Protein AF-A0A971PEG0-F1 (afdb_monomer_lite)

Foldseek 3Di:
DPPPVVVVVVVCVVVVVVVVVVVLVVLVVVLVVLVVVLVVVLVVLLVVLCVLLVDDDDPVSVVVNVVVVVVNLVVSLVSLVVSLVSVVVSCVVCVPPPPPDDRDDSVVVSVVSCCSSVVSVVVSVVVPD

Secondary structure (DSSP, 8-state):
--SHHHHHHHHHHHHHHHHHHHHHHHHHHHHHHHHHHHHHHHHHHHHHHHHHHHS---HHHHHHHHHHHHHHHHHHHHHHHHHHHHHHHHHHH-TT--S---PPPHHHHHHHHHHHHHHHHHHHHGGG-

Structure (mmCIF, N/CA/C/O backbone):
data_AF-A0A971PEG0-F1
#
_entry.id   AF-A0A971PEG0-F1
#
loop_
_atom_site.group_PDB
_atom_site.id
_atom_site.type_symbol
_atom_site.label_atom_id
_atom_site.label_alt_id
_atom_site.label_comp_id
_atom_site.label_asym_id
_atom_site.label_e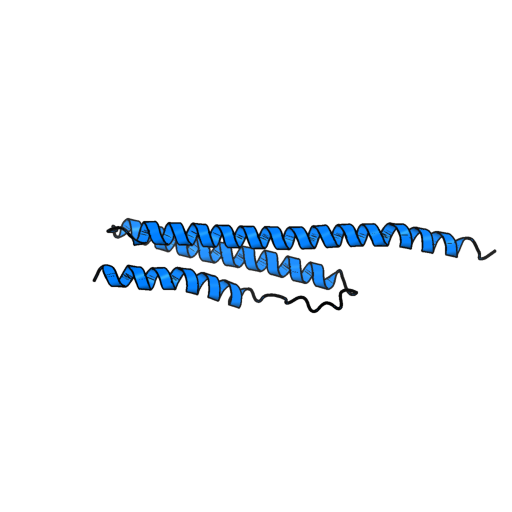ntity_id
_atom_site.label_seq_id
_atom_site.pdbx_PDB_ins_code
_atom_site.Cartn_x
_atom_site.Cartn_y
_atom_site.Cartn_z
_atom_site.occupancy
_atom_site.B_iso_or_equiv
_atom_site.auth_seq_id
_atom_site.auth_comp_id
_atom_site.auth_asym_id
_atom_site.auth_atom_id
_atom_site.pdbx_PDB_model_num
ATOM 1 N N . MET A 1 1 ? 34.966 10.798 -53.174 1.00 39.75 1 MET A N 1
ATOM 2 C CA . MET A 1 1 ? 34.902 11.571 -51.914 1.00 39.75 1 MET A CA 1
ATOM 3 C C . MET A 1 1 ? 33.688 11.100 -51.099 1.00 39.75 1 MET A C 1
ATOM 5 O O . MET A 1 1 ? 32.697 11.802 -51.025 1.00 39.75 1 MET A O 1
ATOM 9 N N . VAL A 1 2 ? 33.727 9.863 -50.573 1.00 42.78 2 VAL A N 1
ATOM 10 C CA . VAL A 1 2 ? 32.592 9.201 -49.867 1.00 42.78 2 VAL A CA 1
ATOM 11 C C . VAL A 1 2 ? 33.024 8.621 -48.500 1.00 42.78 2 VAL A C 1
ATOM 13 O O . VAL A 1 2 ? 32.222 8.068 -47.764 1.00 42.78 2 VAL A O 1
ATOM 16 N N . PHE A 1 3 ? 34.288 8.797 -48.098 1.00 41.25 3 PHE A N 1
ATOM 17 C CA . PHE A 1 3 ? 34.853 8.148 -46.903 1.00 41.25 3 PHE A CA 1
ATOM 18 C C . PHE A 1 3 ? 34.663 8.909 -45.579 1.00 41.25 3 PHE A C 1
ATOM 20 O O . PHE A 1 3 ? 34.940 8.351 -44.525 1.00 41.25 3 PHE A O 1
ATOM 27 N N . ILE A 1 4 ? 34.172 10.154 -45.599 1.00 47.47 4 ILE A N 1
ATOM 28 C CA . ILE A 1 4 ? 34.073 10.978 -44.376 1.00 47.47 4 ILE A CA 1
ATOM 29 C C . ILE A 1 4 ? 32.733 10.769 -43.642 1.00 47.47 4 ILE A C 1
ATOM 31 O O . ILE A 1 4 ? 32.678 10.877 -42.423 1.00 47.47 4 ILE A O 1
ATOM 35 N N . LEU A 1 5 ? 31.657 10.380 -44.336 1.00 46.84 5 LEU A N 1
ATOM 36 C CA . LEU A 1 5 ? 30.338 10.193 -43.706 1.00 46.84 5 LEU A CA 1
ATOM 37 C C . LEU A 1 5 ? 30.223 8.890 -42.889 1.00 46.84 5 LEU A C 1
ATOM 39 O O . LEU A 1 5 ? 29.465 8.850 -41.923 1.00 46.84 5 LEU A O 1
ATOM 43 N N . GLY A 1 6 ? 30.997 7.851 -43.227 1.00 48.09 6 GLY A N 1
ATOM 44 C CA . GLY A 1 6 ? 30.979 6.562 -42.518 1.00 48.09 6 GLY A CA 1
ATOM 45 C C . GLY A 1 6 ? 31.627 6.607 -41.129 1.00 48.09 6 GLY A C 1
ATOM 46 O O . GLY A 1 6 ? 31.066 6.075 -40.176 1.00 48.09 6 GLY A O 1
ATOM 47 N N . GLN A 1 7 ? 32.757 7.311 -40.978 1.00 51.09 7 GLN A N 1
ATOM 48 C CA . GLN A 1 7 ? 33.455 7.407 -39.686 1.00 51.09 7 GLN A CA 1
ATOM 49 C C . GLN A 1 7 ? 32.672 8.214 -38.641 1.00 51.09 7 GLN A C 1
ATOM 51 O O . GLN A 1 7 ? 32.699 7.879 -37.460 1.00 51.09 7 GLN A O 1
ATOM 56 N N . HIS A 1 8 ? 31.926 9.244 -39.052 1.00 51.09 8 HIS A N 1
ATOM 57 C CA . HIS A 1 8 ? 31.092 10.007 -38.119 1.00 51.09 8 HIS A CA 1
ATOM 58 C C . HIS A 1 8 ? 29.907 9.191 -37.577 1.00 51.09 8 HIS A C 1
ATOM 60 O O . HIS A 1 8 ? 29.561 9.339 -36.406 1.00 51.09 8 HIS A O 1
ATOM 66 N N . ALA A 1 9 ? 29.316 8.305 -38.387 1.00 54.00 9 ALA A N 1
ATOM 67 C CA . ALA A 1 9 ? 28.221 7.439 -37.949 1.00 54.00 9 ALA A CA 1
ATOM 68 C C . ALA A 1 9 ? 28.685 6.376 -36.935 1.00 54.00 9 ALA A C 1
ATOM 70 O O . ALA A 1 9 ? 28.000 6.143 -35.940 1.00 54.00 9 ALA A O 1
ATOM 71 N N . GLU A 1 10 ? 29.867 5.782 -37.134 1.00 52.09 10 GLU A N 1
ATOM 72 C CA . GLU A 1 10 ? 30.436 4.813 -36.188 1.00 52.09 10 GLU A CA 1
ATOM 73 C C . GLU A 1 10 ? 30.853 5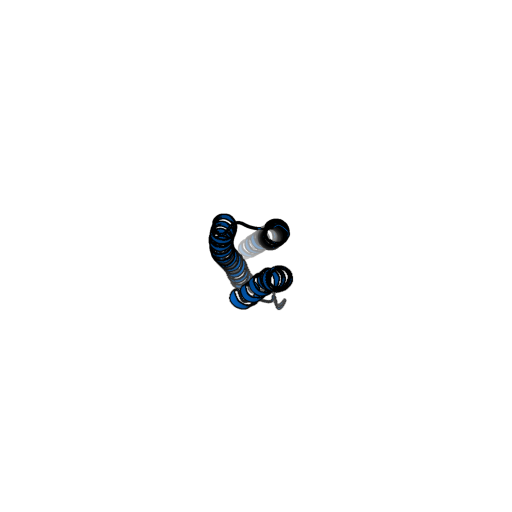.464 -34.862 1.00 52.09 10 GLU A C 1
ATOM 75 O O . GLU A 1 10 ? 30.590 4.903 -33.800 1.00 52.09 10 GLU A O 1
ATOM 80 N N . ILE A 1 11 ? 31.409 6.682 -34.889 1.00 54.25 11 ILE A N 1
ATOM 81 C CA . ILE A 1 11 ? 31.747 7.430 -33.665 1.00 54.25 11 ILE A CA 1
ATOM 82 C C . ILE A 1 11 ? 30.482 7.780 -32.863 1.00 54.25 11 ILE A C 1
ATOM 84 O O . ILE A 1 11 ? 30.480 7.639 -31.638 1.00 54.25 11 ILE A O 1
ATOM 88 N N . LEU A 1 12 ? 29.385 8.180 -33.527 1.00 53.06 12 LEU A N 1
ATOM 89 C CA . LEU A 1 12 ? 28.098 8.378 -32.848 1.00 53.06 12 LEU A CA 1
ATOM 90 C C . LEU A 1 12 ? 27.598 7.077 -32.209 1.00 53.06 12 LEU A C 1
ATOM 92 O O . LEU A 1 12 ? 27.148 7.101 -31.065 1.00 53.06 12 LEU A O 1
ATOM 96 N N . LEU A 1 13 ? 27.696 5.941 -32.906 1.00 55.78 13 LEU A N 1
ATOM 97 C CA . LEU A 1 13 ? 27.238 4.653 -32.382 1.00 55.78 13 LEU A CA 1
ATOM 98 C C . LEU A 1 13 ? 28.040 4.220 -31.141 1.00 55.78 13 LEU A C 1
ATOM 100 O O . LEU A 1 13 ? 27.449 3.756 -30.167 1.00 55.78 13 LEU A O 1
ATOM 104 N N . VAL A 1 14 ? 29.362 4.426 -31.147 1.00 58.41 14 VAL A N 1
ATOM 105 C CA . VAL A 1 14 ? 30.284 4.056 -30.053 1.00 58.41 14 VAL A CA 1
ATOM 106 C C . VAL A 1 14 ? 30.067 4.891 -28.786 1.00 58.41 14 VAL A C 1
ATOM 108 O O . VAL A 1 14 ? 30.307 4.396 -27.690 1.00 58.41 14 VAL A O 1
ATOM 111 N N . ILE A 1 15 ? 29.578 6.130 -28.901 1.00 57.34 15 ILE A N 1
ATOM 112 C CA . ILE A 1 15 ? 29.332 7.014 -27.745 1.00 57.34 15 ILE A CA 1
A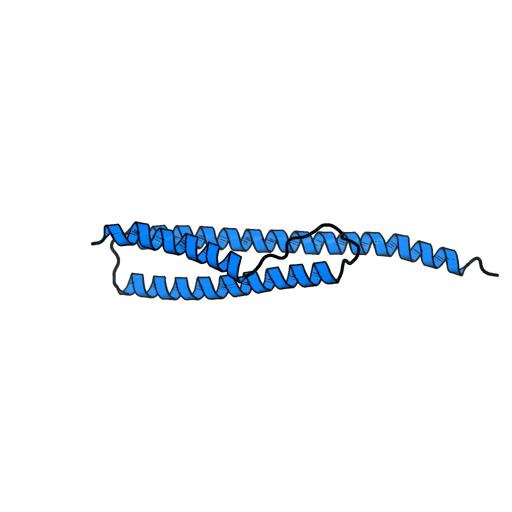TOM 113 C C . ILE A 1 15 ? 27.874 6.929 -27.264 1.00 57.34 15 ILE A C 1
ATOM 115 O O . ILE A 1 15 ? 27.608 6.945 -26.062 1.00 57.34 15 ILE A O 1
ATOM 119 N N . ILE A 1 16 ? 26.909 6.802 -28.180 1.00 58.22 16 ILE A N 1
ATOM 120 C CA . ILE A 1 16 ? 25.476 6.800 -27.842 1.00 58.22 16 ILE A CA 1
ATOM 121 C C . ILE A 1 16 ? 25.049 5.479 -27.197 1.00 58.22 16 ILE A C 1
ATOM 123 O O . ILE A 1 16 ? 24.227 5.482 -26.278 1.00 58.22 16 ILE A O 1
ATOM 127 N N . THR A 1 17 ? 25.608 4.350 -27.637 1.00 61.59 17 THR A N 1
ATOM 128 C CA . THR A 1 17 ? 25.270 3.037 -27.068 1.00 61.59 17 THR A CA 1
ATOM 129 C C . THR A 1 17 ? 25.621 2.902 -25.577 1.00 61.59 17 THR A C 1
ATOM 131 O O . THR A 1 17 ? 24.721 2.530 -24.820 1.00 61.59 17 THR A O 1
ATOM 134 N N . PRO A 1 18 ? 26.826 3.259 -25.083 1.00 66.75 18 PRO A N 1
ATOM 135 C CA . PRO A 1 18 ? 27.126 3.183 -23.653 1.00 66.75 18 PRO A CA 1
ATOM 136 C C . PRO A 1 18 ? 26.309 4.176 -22.819 1.00 66.75 18 PRO A C 1
ATOM 138 O O . PRO A 1 18 ? 25.865 3.820 -21.730 1.00 66.75 18 PRO A O 1
ATOM 141 N N . LEU A 1 19 ? 26.031 5.384 -23.326 1.00 66.25 19 LEU A N 1
ATOM 142 C CA . LEU A 1 19 ? 25.164 6.351 -22.635 1.00 66.25 19 LEU A CA 1
ATOM 143 C C . LEU A 1 19 ? 23.738 5.813 -22.443 1.00 66.25 19 LEU A C 1
ATOM 145 O O . LEU A 1 19 ? 23.170 5.948 -21.358 1.00 66.25 19 LEU A O 1
ATOM 149 N N . LYS A 1 20 ? 23.178 5.151 -23.463 1.00 66.56 20 LYS A N 1
ATOM 150 C CA . LYS A 1 20 ? 21.856 4.520 -23.368 1.00 66.56 20 LYS A CA 1
ATOM 151 C C . LYS A 1 20 ? 21.842 3.366 -22.358 1.00 66.56 20 LYS A C 1
ATOM 153 O O . LYS A 1 20 ? 20.933 3.295 -21.539 1.00 66.56 20 LYS A O 1
ATOM 158 N N . ILE A 1 21 ? 22.879 2.526 -22.348 1.00 69.88 21 ILE A N 1
ATOM 159 C CA . ILE A 1 21 ? 23.026 1.423 -21.379 1.00 69.88 21 ILE A CA 1
ATOM 160 C C . ILE A 1 21 ? 23.098 1.950 -19.936 1.00 69.88 21 ILE A C 1
ATOM 162 O O . ILE A 1 21 ? 22.475 1.384 -19.033 1.00 69.88 21 ILE A O 1
ATOM 166 N N . ILE A 1 22 ? 23.826 3.046 -19.707 1.00 73.00 22 ILE A N 1
ATOM 167 C CA . ILE A 1 22 ? 23.926 3.681 -18.385 1.00 73.00 22 ILE A CA 1
ATOM 168 C C . ILE A 1 22 ? 22.555 4.199 -17.938 1.00 73.00 22 ILE A C 1
ATOM 170 O O . ILE A 1 22 ? 22.127 3.896 -16.824 1.00 73.00 22 ILE A O 1
ATOM 174 N N . GLN A 1 23 ? 21.841 4.922 -18.806 1.00 71.00 23 GLN A N 1
ATOM 175 C CA . GLN A 1 23 ? 20.505 5.433 -18.488 1.00 71.00 23 GLN A CA 1
ATOM 176 C C . GLN A 1 23 ? 19.523 4.297 -18.176 1.00 71.00 23 GLN A C 1
ATOM 178 O O . GLN A 1 23 ? 18.755 4.384 -17.215 1.00 71.00 23 GLN A O 1
ATOM 183 N N . ASP A 1 24 ? 19.585 3.207 -18.940 1.00 69.62 24 ASP A N 1
ATOM 184 C CA . ASP A 1 24 ? 18.721 2.052 -18.734 1.00 69.62 24 ASP A CA 1
ATOM 185 C C . ASP A 1 24 ? 18.999 1.362 -17.389 1.00 69.62 24 ASP A C 1
ATOM 187 O O . ASP A 1 24 ? 18.070 0.957 -16.684 1.00 69.62 24 ASP A O 1
ATOM 191 N N . THR A 1 25 ? 20.272 1.282 -16.999 1.00 73.56 25 THR A N 1
ATOM 192 C CA . THR A 1 25 ? 20.703 0.718 -15.711 1.00 73.56 25 THR A CA 1
ATOM 193 C C . THR A 1 25 ? 20.234 1.580 -14.539 1.00 73.56 25 THR A C 1
ATOM 195 O O . THR A 1 25 ? 19.751 1.054 -13.532 1.00 73.56 25 THR A O 1
ATOM 198 N N . ILE A 1 26 ? 20.316 2.907 -14.672 1.00 77.31 26 ILE A N 1
ATOM 199 C CA . ILE A 1 26 ? 19.821 3.852 -13.663 1.00 77.31 26 ILE A CA 1
ATOM 200 C C . ILE A 1 26 ? 18.309 3.691 -13.489 1.00 77.31 26 ILE A C 1
ATOM 202 O O . ILE A 1 26 ? 17.841 3.515 -12.364 1.00 77.31 26 ILE A O 1
ATOM 206 N N . ASN A 1 27 ? 17.551 3.680 -14.588 1.00 73.25 27 ASN A N 1
ATOM 207 C CA . ASN A 1 27 ? 16.095 3.536 -14.551 1.00 73.25 27 ASN A CA 1
ATOM 208 C C . ASN A 1 27 ? 15.675 2.219 -13.881 1.00 73.25 27 ASN A C 1
ATOM 210 O O . ASN A 1 27 ? 14.802 2.215 -13.013 1.00 73.25 27 ASN A O 1
ATOM 214 N N . PHE A 1 28 ? 16.340 1.111 -14.219 1.00 75.19 28 PHE A N 1
ATOM 215 C CA . PHE A 1 28 ? 16.087 -0.186 -13.593 1.00 75.19 28 PHE A CA 1
ATOM 216 C C . PHE A 1 28 ? 16.405 -0.190 -12.089 1.00 75.19 28 PHE A C 1
ATOM 218 O O . PHE A 1 28 ? 15.627 -0.701 -11.285 1.00 75.19 28 PHE A O 1
ATOM 225 N N . THR A 1 29 ? 17.507 0.443 -11.687 1.00 78.44 29 THR A N 1
ATOM 226 C CA . THR A 1 29 ? 17.885 0.557 -10.271 1.00 78.44 29 THR A CA 1
ATOM 227 C C . THR A 1 29 ? 16.860 1.377 -9.482 1.00 78.44 29 THR A C 1
ATOM 229 O O . THR A 1 29 ? 16.466 0.989 -8.383 1.00 78.44 29 THR A O 1
ATOM 232 N N . VAL A 1 30 ? 16.368 2.483 -10.051 1.00 80.69 30 VAL A N 1
ATOM 233 C CA . VAL A 1 30 ? 15.318 3.315 -9.439 1.00 80.69 30 VAL A CA 1
ATOM 234 C C . VAL A 1 30 ? 14.028 2.519 -9.229 1.00 80.69 30 VAL A C 1
ATOM 236 O O . VAL A 1 30 ? 13.388 2.664 -8.188 1.00 80.69 30 VAL A O 1
ATOM 239 N N . LEU A 1 31 ? 13.657 1.660 -10.182 1.00 79.81 31 LEU A N 1
ATOM 240 C CA . LEU A 1 31 ? 12.488 0.786 -10.058 1.00 79.81 31 LEU A CA 1
ATOM 241 C C . LEU A 1 31 ? 12.620 -0.182 -8.875 1.00 79.81 31 LEU A C 1
ATOM 243 O O . LEU A 1 31 ? 11.714 -0.241 -8.044 1.00 79.81 31 LEU A O 1
ATOM 247 N N . ILE A 1 32 ? 13.762 -0.869 -8.756 1.00 82.44 32 ILE A N 1
ATOM 248 C CA . ILE A 1 32 ? 14.037 -1.789 -7.639 1.00 82.44 32 ILE A CA 1
ATOM 249 C C . ILE A 1 32 ? 13.966 -1.054 -6.298 1.00 82.44 32 ILE A C 1
ATOM 251 O O . ILE A 1 32 ? 13.334 -1.532 -5.359 1.00 82.44 32 ILE A O 1
ATOM 255 N N . ILE A 1 33 ? 14.579 0.129 -6.211 1.00 86.25 33 ILE A N 1
ATOM 256 C CA . ILE A 1 33 ? 14.596 0.921 -4.977 1.00 86.25 33 ILE A CA 1
ATOM 257 C C . ILE A 1 33 ? 13.182 1.349 -4.574 1.00 86.25 33 ILE A C 1
ATOM 259 O O . ILE A 1 33 ? 12.839 1.272 -3.396 1.00 86.25 33 ILE A O 1
ATOM 263 N N . ASN A 1 34 ? 12.355 1.802 -5.520 1.00 85.06 34 ASN A N 1
ATOM 264 C CA . ASN A 1 34 ? 10.991 2.237 -5.209 1.00 85.06 34 ASN A CA 1
ATOM 265 C C . ASN A 1 34 ? 10.118 1.076 -4.732 1.00 85.06 34 ASN A C 1
ATOM 267 O O . ASN A 1 34 ? 9.343 1.255 -3.796 1.00 85.06 34 ASN A O 1
ATOM 271 N N . ARG A 1 35 ? 10.286 -0.114 -5.321 1.00 86.56 35 ARG A N 1
ATOM 272 C CA . ARG A 1 35 ? 9.586 -1.314 -4.862 1.00 86.56 35 ARG A CA 1
ATOM 273 C C . ARG A 1 35 ? 10.009 -1.702 -3.446 1.00 86.56 35 ARG A C 1
ATOM 275 O O . ARG A 1 35 ? 9.156 -1.811 -2.577 1.00 86.56 35 ARG A O 1
ATOM 282 N N . ALA A 1 36 ? 11.313 -1.782 -3.191 1.00 89.88 36 ALA A N 1
ATOM 283 C CA . ALA A 1 36 ? 11.832 -2.120 -1.866 1.00 89.88 36 ALA A CA 1
ATOM 284 C C . ALA A 1 36 ? 11.381 -1.129 -0.776 1.00 89.88 36 ALA A C 1
ATOM 286 O O . ALA A 1 36 ? 11.144 -1.525 0.362 1.00 89.88 36 ALA A O 1
ATOM 287 N N . LYS A 1 37 ? 11.245 0.162 -1.112 1.00 91.56 37 LYS A N 1
ATOM 288 C CA . LYS A 1 37 ? 10.690 1.169 -0.196 1.00 91.56 37 LYS A CA 1
ATOM 289 C C . LYS A 1 37 ? 9.226 0.900 0.137 1.00 91.56 37 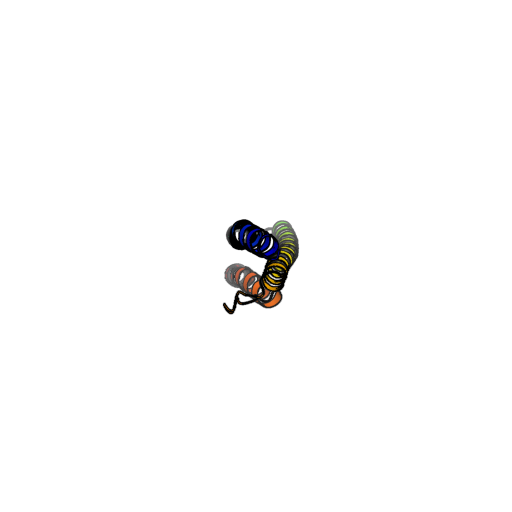LYS A C 1
ATOM 291 O O . LYS A 1 37 ? 8.863 0.984 1.303 1.00 91.56 37 LYS A O 1
ATOM 296 N N . LEU A 1 38 ? 8.406 0.576 -0.863 1.00 91.38 38 LEU A N 1
ATOM 297 C CA . LEU A 1 38 ? 7.005 0.232 -0.632 1.00 91.38 38 LEU A CA 1
ATOM 298 C C . LEU A 1 38 ? 6.888 -1.016 0.254 1.00 91.38 38 LEU A C 1
ATOM 300 O O . LEU A 1 38 ? 6.146 -0.996 1.229 1.00 91.38 38 LEU A O 1
ATOM 304 N N . ASP A 1 39 ? 7.680 -2.054 -0.020 1.00 92.00 39 ASP A N 1
ATOM 305 C CA . ASP A 1 39 ? 7.676 -3.283 0.782 1.00 92.00 39 ASP A CA 1
ATOM 306 C C . ASP A 1 39 ? 8.048 -2.995 2.256 1.00 92.00 39 ASP A C 1
ATOM 308 O O . ASP A 1 39 ? 7.436 -3.526 3.184 1.00 92.00 39 ASP A O 1
ATOM 312 N N . GLN A 1 40 ? 9.008 -2.092 2.501 1.00 94.88 40 GLN A N 1
ATOM 313 C CA . GLN A 1 40 ? 9.359 -1.648 3.858 1.00 94.88 40 GLN A CA 1
ATOM 314 C C . GLN A 1 40 ? 8.219 -0.902 4.562 1.00 94.88 40 GLN A C 1
ATOM 316 O O . GLN A 1 40 ? 8.055 -1.032 5.777 1.00 94.88 40 GLN A O 1
ATOM 321 N N . GLU A 1 41 ? 7.445 -0.107 3.830 1.00 94.06 41 GLU A N 1
ATOM 322 C CA . GLU A 1 41 ? 6.302 0.614 4.387 1.00 94.06 41 GLU A CA 1
ATOM 323 C C . GLU A 1 41 ? 5.135 -0.313 4.712 1.00 94.06 41 GLU A C 1
ATOM 325 O O . GLU A 1 41 ? 4.528 -0.154 5.772 1.00 94.06 41 GLU A O 1
ATOM 330 N N . VAL A 1 42 ? 4.867 -1.307 3.859 1.00 94.44 42 VAL A N 1
ATOM 331 C CA . VAL A 1 42 ? 3.901 -2.380 4.138 1.00 94.44 42 VAL A CA 1
ATOM 332 C C . VAL A 1 42 ? 4.301 -3.118 5.411 1.00 94.44 42 VAL A C 1
ATOM 334 O O . VAL A 1 42 ? 3.501 -3.213 6.340 1.00 94.44 42 VAL A O 1
ATOM 337 N N . GLU A 1 43 ? 5.567 -3.524 5.532 1.00 95.69 43 GLU A N 1
ATOM 338 C CA . GLU A 1 43 ? 6.086 -4.183 6.735 1.00 95.69 43 GLU A CA 1
ATOM 339 C C . GLU A 1 43 ? 5.949 -3.306 7.991 1.00 95.69 43 GLU A C 1
ATOM 341 O O . GLU A 1 43 ? 5.604 -3.778 9.080 1.00 95.69 43 GLU A O 1
ATOM 346 N N . TYR A 1 44 ? 6.217 -2.006 7.863 1.00 95.38 44 TYR A N 1
ATOM 347 C CA . TYR A 1 44 ? 6.050 -1.063 8.963 1.00 95.38 44 TYR A CA 1
ATOM 348 C C . TYR A 1 44 ? 4.579 -0.937 9.377 1.00 95.38 44 TYR A C 1
ATOM 350 O O . TYR A 1 44 ? 4.262 -0.985 10.570 1.00 95.38 44 TYR A O 1
ATOM 358 N N . PHE A 1 45 ? 3.674 -0.812 8.405 1.00 96.00 45 PHE A N 1
ATOM 359 C CA . PHE A 1 45 ? 2.242 -0.721 8.659 1.00 96.00 45 PHE A CA 1
ATOM 360 C C . PHE A 1 45 ? 1.687 -2.012 9.268 1.00 96.00 45 PHE A C 1
ATOM 362 O O . PHE A 1 45 ? 0.840 -1.966 10.164 1.00 96.00 45 PHE A O 1
ATOM 369 N N . ARG A 1 46 ? 2.232 -3.162 8.868 1.00 94.38 46 ARG A N 1
ATOM 370 C CA . ARG A 1 46 ? 1.941 -4.470 9.451 1.00 94.38 46 ARG A CA 1
ATOM 371 C C . ARG A 1 46 ? 2.284 -4.519 10.936 1.00 94.38 46 ARG A C 1
ATOM 373 O O . ARG A 1 46 ? 1.436 -4.839 11.765 1.00 94.38 46 ARG A O 1
ATOM 380 N N . LYS A 1 47 ? 3.506 -4.121 11.303 1.00 93.81 47 LYS A N 1
ATOM 381 C CA . LYS A 1 47 ? 3.933 -4.039 12.713 1.00 93.81 47 LYS A CA 1
ATOM 382 C C . LYS A 1 47 ? 3.073 -3.067 13.511 1.00 93.81 47 LYS A C 1
ATOM 384 O O . LYS A 1 47 ? 2.693 -3.367 14.638 1.00 93.81 47 LYS A O 1
ATOM 389 N N . TYR A 1 48 ? 2.753 -1.916 12.925 1.00 93.06 48 TYR A N 1
ATOM 390 C CA . TYR A 1 48 ? 1.848 -0.949 13.537 1.00 93.06 48 TYR A CA 1
ATOM 391 C C . TYR A 1 48 ? 0.460 -1.555 13.792 1.00 93.06 48 TYR A C 1
ATOM 393 O O . TYR A 1 48 ? -0.069 -1.403 14.891 1.00 93.06 48 TYR A O 1
ATOM 401 N N . THR A 1 49 ? -0.087 -2.284 12.816 1.00 92.50 49 THR A N 1
ATOM 402 C CA . THR A 1 49 ? -1.355 -3.015 12.938 1.00 92.50 49 THR A CA 1
ATOM 403 C C . THR A 1 49 ? -1.291 -4.014 14.086 1.00 92.50 49 THR A C 1
ATOM 405 O O . THR A 1 49 ? -2.123 -3.943 14.981 1.00 92.50 49 THR A O 1
ATOM 408 N N . LEU A 1 50 ? -0.259 -4.858 14.151 1.00 91.50 50 LEU A N 1
ATOM 409 C CA . LEU A 1 50 ? -0.078 -5.809 15.253 1.00 91.50 50 LEU A CA 1
ATOM 410 C C . LEU A 1 50 ? -0.054 -5.124 16.626 1.00 91.50 50 LEU A C 1
ATOM 412 O O . LEU A 1 50 ? -0.725 -5.580 17.544 1.00 91.50 50 LEU A O 1
ATOM 416 N N . ILE A 1 51 ? 0.676 -4.015 16.773 1.00 89.75 51 ILE A N 1
ATOM 417 C CA . ILE A 1 51 ? 0.764 -3.282 18.046 1.00 89.75 51 ILE A CA 1
ATOM 418 C C . ILE A 1 51 ? -0.607 -2.740 18.440 1.00 89.75 51 ILE A C 1
ATOM 420 O O . ILE A 1 51 ? -1.094 -3.035 19.530 1.00 89.75 51 ILE A O 1
ATOM 424 N N . VAL A 1 52 ? -1.245 -1.986 17.539 1.00 88.69 52 VAL A N 1
ATOM 425 C CA . VAL A 1 52 ? -2.561 -1.393 17.797 1.00 88.69 52 VAL A CA 1
ATOM 426 C C . VAL A 1 52 ? -3.563 -2.487 18.126 1.00 88.69 52 VAL A C 1
ATOM 428 O O . VAL A 1 52 ? -4.335 -2.336 19.070 1.00 88.69 52 VAL A O 1
ATOM 431 N N . LEU A 1 53 ? -3.525 -3.595 17.382 1.00 87.50 53 LEU A N 1
ATOM 432 C CA . LEU A 1 53 ? -4.468 -4.684 17.532 1.00 87.50 53 LEU A CA 1
ATOM 433 C C . LEU A 1 53 ? -4.138 -5.662 18.685 1.00 87.50 53 LEU A C 1
ATOM 435 O O . LEU A 1 53 ? -4.995 -6.429 19.111 1.00 87.50 53 LEU A O 1
ATOM 439 N N . SER A 1 54 ? -2.950 -5.623 19.276 1.00 85.31 54 SER A N 1
ATOM 440 C CA . SER A 1 54 ? -2.609 -6.522 20.391 1.00 85.31 54 SER A CA 1
ATOM 441 C C . SER A 1 54 ? -3.212 -6.108 21.741 1.00 85.31 54 SER A C 1
ATOM 443 O O . SER A 1 54 ? -3.399 -6.945 22.623 1.00 85.31 54 SER A O 1
ATOM 445 N N . GLU A 1 55 ? -3.554 -4.829 21.915 1.00 79.25 55 GLU A N 1
ATOM 446 C CA . GLU A 1 55 ? -4.014 -4.281 23.195 1.00 79.25 55 GLU A CA 1
ATOM 447 C C . GLU A 1 55 ? -5.542 -4.091 23.258 1.00 79.25 55 GLU A C 1
ATOM 449 O O . GLU A 1 55 ? -6.259 -4.105 22.249 1.00 79.25 55 GLU A O 1
ATOM 454 N N . LYS A 1 56 ? -6.072 -3.890 24.473 1.00 77.06 56 LYS A N 1
ATOM 455 C CA . LYS A 1 56 ? -7.480 -3.524 24.690 1.00 77.06 56 LYS A CA 1
ATOM 456 C C . LYS A 1 56 ? -7.696 -2.077 24.241 1.00 77.06 56 LYS A C 1
ATOM 458 O O . LYS A 1 56 ? -7.123 -1.150 24.811 1.00 77.06 56 LYS A O 1
ATOM 463 N N . ARG A 1 57 ? -8.522 -1.880 23.214 1.00 80.06 57 ARG A N 1
ATOM 464 C CA . ARG A 1 57 ? -8.632 -0.601 22.498 1.00 80.06 57 ARG A CA 1
ATOM 465 C C . ARG A 1 57 ? -9.887 0.179 22.866 1.00 80.06 57 ARG A C 1
ATOM 467 O O . ARG A 1 57 ? -10.957 -0.385 23.071 1.00 80.06 57 ARG A O 1
ATOM 474 N N . SER A 1 58 ? -9.765 1.504 22.881 1.00 85.69 58 SER A N 1
ATOM 475 C CA . SER A 1 58 ? -10.928 2.393 22.885 1.00 85.69 58 SER A CA 1
ATOM 476 C C . SER A 1 58 ? -11.512 2.515 21.475 1.00 85.69 58 SER A C 1
ATOM 478 O O . SER A 1 58 ? -10.787 2.412 20.482 1.00 85.69 58 SER A O 1
ATOM 480 N N . ALA A 1 59 ? -12.809 2.813 21.374 1.00 86.12 59 ALA A N 1
ATOM 481 C CA . ALA A 1 59 ? -13.466 3.058 20.086 1.00 86.12 59 ALA A CA 1
ATOM 482 C C . ALA A 1 59 ? -12.767 4.167 19.270 1.00 86.12 59 ALA A C 1
ATOM 484 O O . ALA A 1 59 ? -12.660 4.077 18.050 1.00 86.12 59 ALA A O 1
ATOM 485 N N . LEU A 1 60 ? -12.213 5.180 19.948 1.00 89.00 60 LEU A N 1
ATOM 486 C CA . LEU A 1 60 ? -11.450 6.252 19.308 1.00 89.00 60 LEU A CA 1
ATOM 487 C C . LEU A 1 60 ? -10.123 5.757 18.709 1.00 89.00 60 LEU A C 1
ATOM 489 O O . LEU A 1 60 ? -9.737 6.207 17.632 1.00 89.00 60 LEU A O 1
ATOM 493 N N . ALA A 1 61 ? -9.422 4.844 19.388 1.00 87.69 61 ALA A N 1
ATOM 494 C CA . ALA A 1 61 ? -8.180 4.266 18.876 1.00 87.69 61 ALA A CA 1
ATOM 495 C C . ALA A 1 61 ? -8.433 3.424 17.618 1.00 87.69 61 ALA A C 1
ATOM 497 O O . ALA A 1 61 ? -7.693 3.553 16.646 1.00 87.69 61 ALA A O 1
ATOM 498 N N . ILE A 1 62 ? -9.518 2.640 17.611 1.00 90.25 62 ILE A N 1
ATOM 499 C CA . ILE A 1 62 ? -9.950 1.867 16.437 1.00 90.25 62 ILE A CA 1
ATOM 500 C C . ILE A 1 62 ? -10.317 2.809 15.288 1.00 90.25 62 ILE A C 1
ATOM 502 O O . ILE A 1 62 ? -9.817 2.646 14.185 1.00 90.25 62 ILE A O 1
ATOM 506 N N . SER A 1 63 ? -11.106 3.856 15.546 1.00 91.62 63 SER A N 1
ATOM 507 C CA . SER A 1 63 ? -11.486 4.818 14.503 1.00 91.62 63 SER A CA 1
ATOM 508 C C . SER A 1 63 ? -10.277 5.494 13.845 1.00 91.62 63 SER A C 1
ATOM 510 O O . SER A 1 63 ? -10.264 5.662 12.629 1.00 91.62 63 SER A O 1
ATOM 512 N N . ARG A 1 64 ? -9.258 5.876 14.627 1.00 92.88 64 ARG A N 1
ATOM 513 C CA . ARG A 1 64 ? -8.016 6.466 14.095 1.00 92.88 64 ARG A CA 1
ATOM 514 C C . ARG A 1 64 ? -7.197 5.462 13.293 1.00 92.88 64 ARG A C 1
ATOM 516 O O . ARG A 1 64 ? -6.573 5.833 12.303 1.00 92.88 64 ARG A O 1
ATOM 523 N N . TYR A 1 65 ? -7.177 4.209 13.740 1.00 93.31 65 TYR A N 1
ATOM 524 C CA . TYR A 1 65 ? -6.531 3.127 13.013 1.00 93.31 65 TYR A CA 1
ATOM 525 C C . TYR A 1 65 ? -7.192 2.907 11.649 1.00 93.31 65 TYR A C 1
ATOM 527 O O . TYR A 1 65 ? -6.489 2.921 10.645 1.00 93.31 65 TYR A O 1
ATOM 535 N N . GLU A 1 66 ? -8.522 2.806 11.598 1.00 93.12 66 GLU A N 1
ATOM 536 C CA . GLU A 1 66 ? -9.277 2.624 10.350 1.00 93.12 66 GLU A CA 1
ATOM 537 C C . GLU A 1 66 ? -9.065 3.781 9.364 1.00 93.12 66 GLU A C 1
ATOM 539 O O . GLU A 1 66 ? -8.838 3.563 8.174 1.00 93.12 66 GLU A O 1
ATOM 544 N N . GLU A 1 67 ? -9.058 5.025 9.854 1.00 95.75 67 GLU A N 1
ATOM 545 C CA . GLU A 1 67 ? -8.741 6.192 9.026 1.00 95.75 67 GLU A CA 1
ATOM 546 C C . GLU A 1 67 ? -7.320 6.103 8.451 1.00 95.75 67 GLU A C 1
ATOM 548 O O . GLU A 1 67 ? -7.105 6.301 7.253 1.00 95.75 67 GLU A O 1
ATOM 553 N N . LYS A 1 68 ? -6.342 5.738 9.287 1.00 95.38 68 LYS A N 1
ATOM 554 C CA . LYS A 1 68 ? -4.953 5.579 8.855 1.00 95.38 68 LYS A CA 1
ATOM 555 C C . LYS A 1 68 ? -4.784 4.416 7.873 1.00 95.38 68 LYS A C 1
ATOM 557 O O . LYS A 1 68 ? -4.026 4.561 6.919 1.00 95.38 68 LYS A O 1
ATOM 562 N N . LYS A 1 69 ? -5.498 3.304 8.070 1.00 95.31 69 LYS A N 1
ATOM 563 C CA . LYS A 1 69 ? -5.531 2.145 7.163 1.00 95.31 69 LYS A CA 1
ATOM 564 C C . LYS A 1 69 ? -6.060 2.544 5.790 1.00 95.31 69 LYS A C 1
ATOM 566 O O . LYS A 1 69 ? -5.411 2.281 4.782 1.00 95.31 69 LYS A O 1
ATOM 571 N N . LYS A 1 70 ? -7.171 3.283 5.747 1.00 95.81 70 LYS A N 1
ATOM 572 C CA . LYS A 1 70 ? -7.729 3.813 4.497 1.00 95.81 70 LYS A CA 1
ATOM 573 C C . LYS A 1 70 ? -6.734 4.707 3.751 1.00 95.81 70 LYS A C 1
ATOM 575 O O . LYS A 1 70 ? -6.570 4.551 2.542 1.00 95.81 70 LYS A O 1
ATOM 580 N N . ASN A 1 71 ? -6.069 5.620 4.459 1.00 96.69 71 ASN A N 1
ATOM 581 C CA . ASN A 1 71 ? -5.068 6.502 3.854 1.00 96.69 71 ASN A CA 1
ATOM 582 C C . ASN A 1 71 ? -3.865 5.705 3.336 1.00 96.69 71 ASN A C 1
ATOM 584 O O . ASN A 1 71 ? -3.436 5.910 2.205 1.00 96.69 71 ASN A O 1
ATOM 588 N N . PHE A 1 72 ? -3.384 4.735 4.117 1.00 96.38 72 PHE A N 1
ATOM 589 C CA . PHE A 1 72 ? -2.294 3.852 3.717 1.00 96.38 72 PHE A CA 1
ATOM 590 C C . PHE A 1 72 ? -2.614 3.075 2.429 1.00 96.38 72 PHE A C 1
ATOM 592 O O . PHE A 1 72 ? -1.774 3.002 1.532 1.00 96.38 72 PHE A O 1
ATOM 599 N N . TYR A 1 73 ? -3.832 2.544 2.287 1.00 95.75 73 TYR A N 1
ATOM 600 C CA . TYR A 1 73 ? -4.251 1.853 1.063 1.00 95.75 73 TYR A CA 1
ATOM 601 C C . TYR A 1 73 ? -4.331 2.772 -0.154 1.00 95.75 73 TYR A C 1
ATOM 603 O O . TYR A 1 73 ? -3.951 2.360 -1.252 1.00 95.75 73 TYR A O 1
ATOM 611 N N . ALA A 1 74 ? -4.806 4.006 0.022 1.00 95.19 74 ALA A N 1
ATOM 612 C CA . ALA A 1 74 ? -4.827 4.988 -1.058 1.00 95.19 74 ALA A CA 1
ATOM 613 C C . ALA A 1 74 ? -3.399 5.330 -1.518 1.00 95.19 74 ALA A C 1
ATOM 615 O O . ALA A 1 74 ? -3.085 5.192 -2.698 1.00 95.19 74 ALA A O 1
ATOM 616 N N . GLU A 1 75 ? -2.512 5.663 -0.577 1.00 95.00 75 GLU A N 1
ATOM 617 C CA . GLU A 1 75 ? -1.113 5.988 -0.873 1.00 95.00 75 GLU A CA 1
ATOM 618 C C . GLU A 1 75 ? -0.357 4.813 -1.512 1.00 95.00 75 GLU A C 1
ATOM 620 O O . GLU A 1 75 ? 0.432 5.010 -2.436 1.00 95.00 75 GLU A O 1
ATOM 625 N N . SER A 1 76 ? -0.600 3.585 -1.047 1.00 94.56 76 SER A N 1
ATOM 626 C CA . SER A 1 76 ? 0.030 2.379 -1.600 1.00 94.56 76 SER A CA 1
ATOM 627 C C . SER A 1 76 ? -0.380 2.148 -3.054 1.00 94.56 76 SER A C 1
ATOM 629 O O . SER A 1 76 ? 0.478 1.863 -3.894 1.00 94.56 76 SER A O 1
ATOM 631 N N . ARG A 1 77 ? -1.666 2.346 -3.379 1.00 94.88 77 ARG A N 1
ATOM 632 C CA . ARG A 1 77 ? -2.167 2.238 -4.756 1.00 94.88 77 ARG A CA 1
ATOM 633 C C . ARG A 1 77 ? -1.509 3.275 -5.663 1.00 94.88 77 ARG A C 1
ATOM 635 O O . ARG A 1 77 ? -1.044 2.917 -6.744 1.00 94.88 77 ARG A O 1
ATOM 642 N N . ASP A 1 78 ? -1.416 4.526 -5.216 1.00 94.06 78 ASP A N 1
ATOM 643 C CA . ASP A 1 78 ? -0.787 5.601 -5.993 1.00 94.06 78 ASP A CA 1
ATOM 644 C C . ASP A 1 78 ? 0.696 5.309 -6.272 1.00 94.06 78 ASP A C 1
ATOM 646 O O . ASP A 1 78 ? 1.172 5.471 -7.399 1.00 94.06 78 ASP A O 1
ATOM 650 N N . ARG A 1 79 ? 1.425 4.796 -5.274 1.00 91.94 79 ARG A N 1
ATOM 651 C CA . ARG A 1 79 ? 2.835 4.396 -5.424 1.00 91.94 79 ARG A CA 1
ATOM 652 C C . ARG A 1 79 ? 2.997 3.231 -6.394 1.00 91.94 79 ARG A C 1
ATOM 654 O O . ARG A 1 79 ? 3.883 3.271 -7.247 1.00 91.94 79 ARG A O 1
ATOM 661 N N . LEU A 1 80 ? 2.149 2.205 -6.306 1.00 91.62 80 LEU A N 1
ATOM 662 C CA . LEU A 1 80 ? 2.163 1.090 -7.256 1.00 91.62 80 LEU A CA 1
ATOM 663 C C . LEU A 1 80 ? 1.855 1.564 -8.679 1.00 91.62 80 LEU A C 1
ATOM 665 O O . LEU A 1 80 ? 2.543 1.152 -9.613 1.00 91.62 80 LEU A O 1
ATOM 669 N N . ALA A 1 81 ? 0.895 2.475 -8.854 1.00 90.75 81 ALA A N 1
ATOM 670 C CA . ALA A 1 81 ? 0.603 3.080 -10.150 1.00 90.75 81 ALA A CA 1
ATOM 671 C C . ALA A 1 81 ? 1.806 3.862 -10.704 1.00 90.75 81 ALA A C 1
ATOM 673 O O . ALA A 1 81 ? 2.130 3.744 -11.888 1.00 90.75 81 ALA A O 1
ATOM 674 N N . GLU A 1 82 ? 2.523 4.603 -9.856 1.00 90.38 82 GLU A N 1
ATOM 675 C CA . GLU A 1 82 ? 3.744 5.308 -10.249 1.00 90.38 82 GLU A CA 1
ATOM 676 C C . GLU A 1 82 ? 4.854 4.337 -10.687 1.00 90.38 82 GLU A C 1
ATOM 678 O O . GLU A 1 82 ? 5.495 4.550 -11.721 1.00 90.38 82 GLU A O 1
ATOM 683 N N . ILE A 1 83 ? 5.078 3.255 -9.933 1.00 87.12 83 ILE A N 1
ATOM 684 C CA . ILE A 1 83 ? 6.075 2.232 -10.280 1.00 87.12 83 ILE A CA 1
ATOM 685 C C . ILE A 1 83 ? 5.678 1.537 -11.589 1.00 87.12 83 ILE A C 1
ATOM 687 O O . ILE A 1 83 ? 6.515 1.412 -12.482 1.00 87.12 83 ILE A O 1
ATOM 691 N N . SER A 1 84 ? 4.411 1.138 -11.736 1.00 87.12 84 SER A N 1
ATOM 692 C CA . SER A 1 84 ? 3.891 0.489 -12.945 1.00 87.12 84 SER A CA 1
ATOM 693 C C . SER A 1 84 ? 4.067 1.379 -14.178 1.00 87.12 84 SER A C 1
ATOM 695 O O . SER A 1 84 ? 4.602 0.938 -15.197 1.00 87.12 84 SER A O 1
ATOM 697 N N . LYS A 1 85 ? 3.754 2.676 -14.059 1.00 86.31 85 LYS A N 1
ATOM 698 C CA . LYS A 1 85 ? 3.987 3.653 -15.126 1.00 86.31 85 LYS A CA 1
ATOM 699 C C . LYS A 1 85 ? 5.466 3.755 -15.502 1.00 86.31 85 LYS A C 1
ATOM 701 O O . LYS A 1 85 ? 5.789 3.704 -16.683 1.00 86.31 85 LYS A O 1
ATOM 706 N N . LYS A 1 86 ? 6.375 3.837 -14.524 1.00 82.69 86 LYS A N 1
ATOM 707 C CA . LYS A 1 86 ? 7.825 3.886 -14.790 1.00 82.69 86 LYS A CA 1
ATOM 708 C C . LYS A 1 86 ? 8.332 2.621 -15.492 1.00 82.69 86 LYS A C 1
ATOM 710 O O . LYS A 1 86 ? 9.224 2.719 -16.332 1.00 82.69 86 LYS A O 1
ATOM 715 N N . ILE A 1 87 ? 7.776 1.450 -15.167 1.00 80.00 87 ILE A N 1
ATOM 716 C CA . ILE A 1 87 ? 8.090 0.186 -15.852 1.00 80.00 87 ILE A CA 1
ATOM 717 C C . ILE A 1 87 ? 7.606 0.236 -17.301 1.00 80.00 87 ILE A C 1
ATOM 719 O O . ILE A 1 87 ? 8.371 -0.095 -18.206 1.00 80.00 87 ILE A O 1
ATOM 723 N N . LEU A 1 88 ? 6.365 0.673 -17.526 1.00 80.44 88 LEU A N 1
ATOM 724 C CA . LEU A 1 88 ? 5.798 0.786 -18.866 1.00 80.44 88 LEU A CA 1
ATOM 725 C C . LEU A 1 88 ? 6.597 1.767 -19.729 1.00 80.44 88 LEU A C 1
ATOM 727 O O . LEU A 1 88 ? 6.993 1.413 -20.837 1.00 80.44 88 LEU A O 1
ATOM 731 N N . ASP A 1 89 ? 6.879 2.960 -19.203 1.00 79.50 89 ASP A N 1
ATOM 732 C CA . ASP A 1 89 ? 7.664 3.985 -19.889 1.00 79.50 89 ASP A CA 1
ATOM 733 C C . ASP A 1 89 ? 9.042 3.424 -20.265 1.00 79.50 89 ASP A C 1
ATOM 735 O O . ASP A 1 89 ? 9.452 3.490 -21.424 1.00 79.50 89 ASP A O 1
ATOM 739 N N . TYR A 1 90 ? 9.730 2.777 -19.320 1.00 73.12 90 TYR A N 1
ATOM 740 C CA . TYR A 1 90 ? 11.005 2.116 -19.590 1.00 73.12 90 TYR A CA 1
ATOM 741 C C . TYR A 1 90 ? 10.900 1.065 -20.709 1.00 73.12 90 TYR A C 1
ATOM 743 O O . TYR A 1 90 ? 11.713 1.064 -21.637 1.00 73.12 90 TYR A O 1
ATOM 751 N N . ASN A 1 91 ? 9.894 0.187 -20.645 1.00 74.44 91 ASN A N 1
ATOM 752 C CA . ASN A 1 91 ? 9.693 -0.881 -21.624 1.00 74.44 91 ASN A CA 1
ATOM 753 C C . ASN A 1 91 ? 9.420 -0.317 -23.033 1.00 74.44 91 ASN A C 1
ATOM 755 O O . ASN A 1 91 ? 9.930 -0.856 -24.014 1.00 74.44 91 ASN A O 1
ATOM 759 N N . LEU A 1 92 ? 8.682 0.795 -23.146 1.00 75.50 92 LEU A N 1
ATOM 760 C CA . LEU A 1 92 ? 8.411 1.467 -24.423 1.00 75.50 92 LEU A CA 1
ATOM 761 C C . LEU A 1 92 ? 9.670 2.097 -25.046 1.00 75.50 92 LEU A C 1
ATOM 763 O O . LEU A 1 92 ? 9.837 2.060 -26.265 1.00 75.50 92 LEU A O 1
ATOM 767 N N . TYR A 1 93 ? 10.576 2.655 -24.235 1.00 71.75 93 TYR A N 1
ATOM 768 C CA . TYR A 1 93 ? 11.799 3.312 -24.725 1.00 71.75 93 TYR A CA 1
ATOM 769 C C . TYR A 1 93 ? 12.947 2.339 -25.083 1.00 71.75 93 TYR A C 1
ATOM 771 O O . TYR A 1 93 ? 13.899 2.736 -25.778 1.00 71.75 93 TYR A O 1
ATOM 779 N N . CYS A 1 94 ? 12.865 1.064 -24.676 1.00 66.44 94 CYS A N 1
ATOM 780 C CA . CYS A 1 94 ? 13.892 0.044 -24.929 1.00 66.44 94 CYS A CA 1
ATOM 781 C C . CYS A 1 94 ? 13.388 -1.132 -25.807 1.00 66.44 94 CYS A C 1
ATOM 783 O O . CYS A 1 94 ? 13.238 -2.260 -25.324 1.00 66.44 94 CYS A O 1
ATOM 785 N N . PRO A 1 95 ? 13.196 -0.916 -27.129 1.00 56.88 95 PRO A N 1
ATOM 786 C CA . PRO A 1 95 ? 12.595 -1.900 -28.042 1.00 56.88 95 PRO A CA 1
ATOM 787 C C . PRO A 1 95 ? 13.462 -3.140 -28.324 1.00 56.88 95 PRO A C 1
ATOM 789 O O . PRO A 1 95 ? 12.977 -4.104 -28.905 1.00 56.88 95 PRO A O 1
ATOM 792 N N . VAL A 1 96 ? 14.742 -3.134 -27.931 1.00 54.53 96 VAL A N 1
ATOM 793 C CA . VAL A 1 96 ? 15.683 -4.256 -28.140 1.00 54.53 96 VAL A CA 1
ATOM 794 C C . VAL A 1 96 ? 15.714 -5.241 -26.972 1.00 54.53 96 VAL 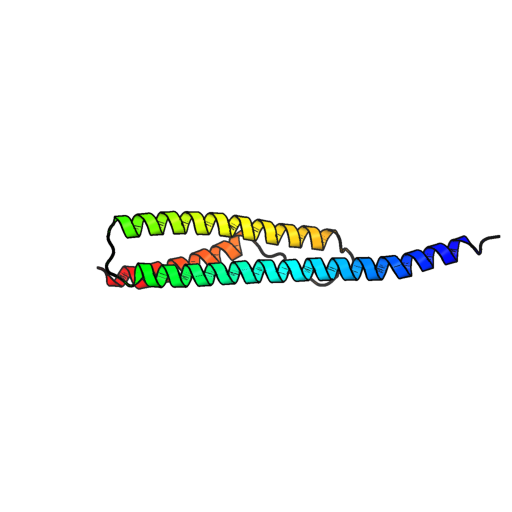A C 1
ATOM 796 O O . VAL A 1 96 ? 16.372 -6.275 -27.058 1.00 54.53 96 VAL A O 1
ATOM 799 N N . SER A 1 97 ? 15.009 -4.953 -25.877 1.00 53.91 97 SER A N 1
ATOM 800 C CA . SER A 1 97 ? 14.949 -5.864 -24.738 1.00 53.91 97 SER A CA 1
ATOM 801 C C . SER A 1 97 ? 13.850 -6.913 -24.947 1.00 53.91 97 SER A C 1
ATOM 803 O O . SER A 1 97 ? 12.755 -6.835 -24.412 1.00 53.91 97 SER A O 1
ATOM 805 N N . THR A 1 98 ? 14.163 -7.958 -25.713 1.00 46.72 98 THR A N 1
ATOM 806 C CA . THR A 1 98 ? 13.361 -9.192 -25.870 1.00 46.72 98 THR A CA 1
ATOM 807 C C . THR A 1 98 ? 13.221 -10.019 -24.581 1.00 46.72 98 THR A C 1
ATOM 809 O O . THR A 1 98 ? 12.771 -11.162 -24.613 1.00 46.72 98 THR A O 1
ATOM 812 N N . LEU A 1 99 ? 13.623 -9.478 -23.431 1.00 49.97 99 LEU A N 1
ATOM 813 C CA . LEU A 1 99 ? 13.433 -10.114 -22.137 1.00 49.97 99 LEU A CA 1
ATOM 814 C C . LEU A 1 99 ? 12.012 -9.797 -21.691 1.00 49.97 99 LEU A C 1
ATOM 816 O O . LEU A 1 99 ? 11.717 -8.642 -21.405 1.00 49.97 99 LEU A O 1
ATOM 820 N N . GLY A 1 100 ? 11.146 -10.811 -21.657 1.00 47.72 100 GLY A N 1
ATOM 821 C CA . GLY A 1 100 ? 9.777 -10.728 -21.152 1.00 47.72 100 GLY A CA 1
ATOM 822 C C . GLY A 1 100 ? 9.733 -10.211 -19.716 1.00 47.72 100 GLY A C 1
ATOM 823 O O . GLY A 1 100 ? 9.676 -10.987 -18.766 1.00 47.72 100 GLY A O 1
ATOM 824 N N . ARG A 1 101 ? 9.795 -8.890 -19.551 1.00 58.94 101 ARG A N 1
ATOM 825 C CA . ARG A 1 101 ? 9.645 -8.232 -18.262 1.00 58.94 101 ARG A CA 1
ATOM 826 C C . ARG A 1 101 ? 8.164 -8.235 -17.938 1.00 58.94 101 ARG A C 1
ATOM 828 O O . ARG A 1 101 ? 7.363 -7.673 -18.682 1.00 58.94 101 ARG A O 1
ATOM 835 N N . SER A 1 102 ? 7.813 -8.900 -16.844 1.00 59.09 102 SER A N 1
ATOM 836 C CA . SER A 1 102 ? 6.459 -8.872 -16.313 1.00 59.09 102 SER A CA 1
ATOM 837 C C . SER A 1 102 ? 6.103 -7.425 -15.980 1.00 59.09 102 SER A C 1
ATOM 839 O O . SER A 1 102 ? 6.658 -6.844 -15.046 1.00 59.09 102 SER A O 1
ATOM 841 N N . ASN A 1 103 ? 5.180 -6.837 -16.739 1.00 67.25 103 ASN A N 1
ATOM 842 C CA . ASN A 1 103 ? 4.386 -5.746 -16.190 1.00 67.25 103 ASN A CA 1
ATOM 843 C C . ASN A 1 103 ? 3.641 -6.332 -14.990 1.00 67.25 103 ASN A C 1
ATOM 845 O O . ASN A 1 103 ? 3.071 -7.419 -15.105 1.00 67.25 103 ASN A O 1
ATOM 849 N N . PHE A 1 104 ? 3.685 -5.657 -13.849 1.00 77.31 104 PHE A N 1
ATOM 850 C CA . PHE A 1 104 ? 2.867 -6.067 -12.718 1.00 77.31 104 PHE A CA 1
ATOM 851 C C . PHE A 1 104 ? 1.550 -5.293 -12.756 1.00 77.31 104 PHE A C 1
ATOM 853 O O . PHE A 1 104 ? 1.508 -4.119 -13.144 1.00 77.31 104 PHE A O 1
ATOM 860 N N . ASP A 1 105 ? 0.479 -5.979 -12.382 1.00 86.38 105 ASP A N 1
ATOM 861 C CA . ASP A 1 105 ? -0.854 -5.406 -12.301 1.00 86.38 105 ASP A CA 1
ATOM 862 C C . ASP A 1 105 ? -1.047 -4.731 -10.940 1.00 86.38 105 ASP A C 1
ATOM 864 O O . ASP A 1 105 ? -0.871 -5.353 -9.893 1.00 86.38 105 ASP A O 1
ATOM 868 N N . VAL A 1 106 ? -1.387 -3.441 -10.959 1.00 87.62 106 VAL A N 1
ATOM 869 C CA . VAL A 1 106 ? -1.512 -2.626 -9.741 1.00 87.62 106 VAL A CA 1
ATOM 870 C C . VAL A 1 106 ? -2.600 -3.172 -8.823 1.00 87.62 106 VAL A C 1
ATOM 872 O O . VAL A 1 106 ? -2.416 -3.181 -7.608 1.00 87.62 106 VAL A O 1
ATOM 875 N N . GLU A 1 107 ? -3.713 -3.644 -9.384 1.00 90.06 107 GLU A N 1
ATOM 876 C CA . GLU A 1 107 ? -4.828 -4.150 -8.584 1.00 90.06 107 GLU A CA 1
ATOM 877 C C . GLU A 1 107 ? -4.508 -5.506 -7.953 1.00 90.06 107 GLU A C 1
ATOM 879 O O . GLU A 1 107 ? -4.828 -5.713 -6.785 1.00 90.06 107 GLU A O 1
ATOM 884 N N . THR A 1 108 ? -3.802 -6.389 -8.663 1.00 90.75 108 THR A N 1
ATOM 885 C CA . THR A 1 108 ? -3.298 -7.652 -8.103 1.00 90.75 108 THR A CA 1
ATOM 886 C C . THR A 1 108 ? -2.350 -7.403 -6.926 1.00 90.75 108 THR A C 1
ATOM 888 O O . THR A 1 108 ? -2.513 -7.995 -5.861 1.00 90.75 108 THR A O 1
ATOM 891 N N . GLU A 1 109 ? -1.394 -6.482 -7.061 1.00 90.06 109 GLU A N 1
ATOM 892 C CA . GLU A 1 109 ? -0.472 -6.163 -5.960 1.00 90.06 109 GLU A CA 1
ATOM 893 C C . GLU A 1 109 ? -1.182 -5.476 -4.788 1.00 90.06 109 GLU A C 1
ATOM 895 O O . GLU A 1 109 ? -0.906 -5.788 -3.629 1.00 90.06 109 GLU A O 1
ATOM 900 N N . MET A 1 110 ? -2.131 -4.575 -5.063 1.00 94.56 110 MET A N 1
ATOM 901 C CA . MET A 1 110 ? -2.946 -3.984 -4.001 1.00 94.56 110 MET A CA 1
ATOM 902 C C . MET A 1 110 ? -3.798 -5.025 -3.286 1.00 94.56 110 MET A C 1
ATOM 904 O O . MET A 1 110 ? -3.937 -4.936 -2.068 1.00 94.56 110 MET A O 1
ATOM 908 N N . HIS A 1 111 ? -4.350 -6.004 -4.006 1.00 93.56 111 HIS A N 1
ATOM 909 C CA . HIS A 1 111 ? -5.088 -7.104 -3.397 1.00 93.56 111 HIS A CA 1
ATOM 910 C C . HIS A 1 111 ? -4.208 -7.859 -2.400 1.00 93.56 111 HIS A C 1
ATOM 912 O O . HIS A 1 111 ? -4.642 -8.080 -1.276 1.00 93.56 111 HIS A O 1
ATOM 918 N N . HIS A 1 112 ? -2.961 -8.175 -2.761 1.00 93.19 112 HIS A N 1
ATOM 919 C CA . HIS A 1 112 ? -2.021 -8.826 -1.846 1.00 93.19 112 HIS A CA 1
ATOM 920 C C . HIS A 1 112 ? -1.723 -7.990 -0.593 1.00 93.19 112 HIS A C 1
ATOM 922 O O . HIS A 1 112 ? -1.741 -8.527 0.511 1.00 93.19 112 HIS A O 1
ATOM 928 N N . ILE A 1 113 ? -1.505 -6.677 -0.738 1.00 92.81 113 ILE A N 1
ATOM 929 C CA . ILE A 1 113 ? -1.272 -5.781 0.412 1.00 92.81 113 ILE A CA 1
ATOM 930 C C . ILE A 1 113 ? -2.495 -5.737 1.337 1.00 92.81 113 ILE A C 1
ATOM 932 O O . ILE A 1 113 ? -2.356 -5.756 2.561 1.00 92.81 113 ILE A O 1
ATOM 936 N N . VAL A 1 114 ? -3.697 -5.644 0.762 1.00 93.94 114 VAL A N 1
ATOM 937 C CA . VAL A 1 114 ? -4.946 -5.629 1.534 1.00 93.94 114 VAL A CA 1
ATOM 938 C C . VAL A 1 114 ? -5.130 -6.960 2.251 1.00 93.94 114 VAL A C 1
ATOM 940 O O . VAL A 1 114 ? -5.348 -6.956 3.457 1.00 93.94 114 VAL A O 1
ATOM 943 N N . GLU A 1 115 ? -4.983 -8.077 1.543 1.00 93.75 115 GLU A N 1
ATOM 944 C CA . GLU A 1 115 ? -5.104 -9.426 2.095 1.00 93.75 115 GLU A CA 1
ATOM 945 C C . GLU A 1 115 ? -4.151 -9.644 3.278 1.00 93.75 115 GLU A C 1
ATOM 947 O O . GLU A 1 115 ? -4.592 -10.103 4.328 1.00 93.75 115 GLU A O 1
ATOM 952 N N . GLU A 1 116 ? -2.884 -9.231 3.162 1.00 92.00 116 GLU A N 1
ATOM 953 C CA . GLU A 1 116 ? -1.894 -9.366 4.241 1.00 92.00 116 GLU A CA 1
ATOM 954 C C . GLU A 1 116 ? -2.253 -8.548 5.494 1.00 92.00 116 GLU A C 1
ATOM 956 O O . GLU A 1 116 ? -1.989 -8.970 6.620 1.00 92.00 116 GLU A O 1
ATOM 961 N N . ILE A 1 117 ? -2.838 -7.359 5.333 1.00 91.94 117 ILE A N 1
ATOM 962 C CA . ILE A 1 117 ? -3.191 -6.499 6.473 1.00 91.94 117 ILE A CA 1
ATOM 963 C C . ILE A 1 117 ? -4.533 -6.913 7.091 1.00 91.94 117 ILE A C 1
ATOM 965 O O . ILE A 1 117 ? -4.683 -6.891 8.317 1.00 91.94 117 ILE A O 1
ATOM 969 N N . GLU A 1 118 ? -5.513 -7.285 6.271 1.00 91.81 118 GLU A N 1
ATOM 970 C CA . GLU A 1 118 ? -6.832 -7.700 6.750 1.00 91.81 118 GLU A CA 1
ATOM 971 C C . GLU A 1 118 ? -6.773 -9.082 7.417 1.00 91.81 118 GLU A C 1
ATOM 973 O O . GLU A 1 118 ? -7.415 -9.266 8.449 1.00 91.81 118 GLU A O 1
ATOM 978 N N . SER A 1 119 ? -5.914 -10.006 6.961 1.00 91.25 119 SER A N 1
ATOM 979 C CA . SER A 1 119 ? -5.733 -11.303 7.634 1.00 91.25 119 SER A CA 1
ATOM 980 C C . SER A 1 119 ? -5.289 -11.142 9.094 1.00 91.25 119 SER A C 1
ATOM 982 O O . SER A 1 119 ? -5.780 -11.834 9.983 1.00 91.25 119 SER A O 1
ATOM 984 N N . LEU A 1 120 ? -4.419 -10.165 9.374 1.00 88.12 120 LEU A N 1
ATOM 985 C CA . LEU A 1 120 ? -4.004 -9.831 10.742 1.00 88.12 120 LEU A CA 1
ATOM 986 C C . LEU A 1 120 ? -5.130 -9.205 11.564 1.00 88.12 120 LEU A C 1
ATOM 988 O O . LEU A 1 120 ? -5.176 -9.359 12.787 1.00 88.12 120 LEU A O 1
ATOM 992 N N . THR A 1 121 ? -6.017 -8.467 10.901 1.00 85.69 121 THR A N 1
ATOM 993 C CA . THR A 1 121 ? -7.168 -7.837 11.545 1.00 85.69 121 THR A CA 1
ATOM 994 C C . THR A 1 121 ? -8.183 -8.890 11.974 1.00 85.69 121 THR A C 1
ATOM 996 O O . THR A 1 121 ? -8.670 -8.832 13.105 1.00 85.69 121 THR A O 1
ATOM 999 N N . ASP A 1 122 ? -8.424 -9.890 11.128 1.00 84.88 122 ASP A N 1
ATOM 1000 C CA . ASP A 1 122 ? -9.306 -11.016 11.424 1.00 84.88 122 ASP A CA 1
ATOM 1001 C C . ASP A 1 122 ? -8.754 -11.885 12.565 1.00 84.88 122 ASP A C 1
ATOM 1003 O O . ASP A 1 122 ? -9.463 -12.152 13.538 1.00 84.88 122 ASP A O 1
ATOM 1007 N N . GLU A 1 123 ? -7.469 -12.255 12.516 1.00 82.69 123 GLU A N 1
ATOM 1008 C CA . GLU A 1 123 ? -6.820 -13.067 13.558 1.00 82.69 123 GLU A CA 1
ATOM 1009 C C . GLU A 1 123 ? -6.881 -12.411 14.948 1.00 82.69 123 GLU A C 1
ATOM 1011 O O . GLU A 1 123 ? -7.171 -13.069 15.951 1.00 82.69 123 GLU A O 1
ATOM 1016 N N . LEU A 1 124 ? -6.641 -11.098 15.023 1.00 78.81 124 LEU A N 1
ATOM 1017 C CA . LEU A 1 124 ? -6.624 -10.352 16.286 1.00 78.81 124 LEU A CA 1
ATOM 1018 C C . LEU A 1 124 ? -8.010 -9.834 16.705 1.00 78.81 124 LEU A C 1
ATOM 1020 O O . LEU A 1 124 ? -8.211 -9.484 17.872 1.00 78.81 124 LEU A O 1
ATOM 1024 N N . GLY A 1 125 ? -8.970 -9.782 15.779 1.00 62.03 125 GLY A N 1
ATOM 1025 C CA . GLY A 1 125 ? -10.358 -9.391 16.025 1.00 62.03 125 GLY A CA 1
ATOM 1026 C C . GLY A 1 125 ? -11.172 -10.470 16.743 1.00 62.03 125 GLY A C 1
ATOM 1027 O O . GLY A 1 125 ? -12.018 -10.145 17.576 1.00 62.03 125 GLY A O 1
ATOM 1028 N N . VAL A 1 126 ? -10.869 -11.750 16.504 1.00 56.88 126 VAL A N 1
ATOM 1029 C CA . VAL A 1 126 ? -11.556 -12.890 17.144 1.00 56.88 126 VAL A CA 1
ATOM 1030 C C . VAL A 1 126 ? -11.261 -12.981 18.648 1.00 56.88 126 VAL A C 1
ATOM 1032 O O . VAL A 1 126 ? -12.074 -13.496 19.410 1.00 56.88 126 VAL A O 1
ATOM 1035 N N . SER A 1 127 ? -10.141 -12.428 19.120 1.00 50.34 127 SER A N 1
ATOM 1036 C CA . SER A 1 127 ? -9.720 -12.571 20.519 1.00 50.34 127 SER A CA 1
ATOM 1037 C C . SER A 1 127 ? -10.373 -11.579 21.501 1.00 50.34 127 SER A C 1
ATOM 1039 O O . SER A 1 127 ? -9.999 -11.572 22.676 1.00 50.34 127 SER A O 1
ATOM 1041 N N . GLN A 1 128 ? -11.309 -10.728 21.051 1.00 44.81 128 GLN A N 1
ATOM 1042 C CA . GLN A 1 128 ? -12.000 -9.730 21.893 1.00 44.81 128 GLN A CA 1
ATOM 1043 C C . GLN A 1 128 ? -13.526 -9.930 22.001 1.00 44.81 128 GLN A C 1
ATOM 1045 O O . GLN A 1 128 ? -14.208 -9.038 22.511 1.00 44.81 128 GLN A O 1
ATOM 1050 N N . GLY A 1 129 ? -14.047 -11.073 21.534 1.00 39.12 129 GLY A N 1
ATOM 1051 C CA . GLY A 1 129 ? -15.449 -11.488 21.699 1.00 39.12 129 GLY A CA 1
ATOM 1052 C C . GLY A 1 129 ? -15.698 -12.260 22.986 1.00 39.12 129 GLY A C 1
ATOM 1053 O O . GLY A 1 129 ? -14.922 -13.203 23.254 1.00 39.12 129 GLY A O 1
#

pLDDT: mean 78.34, std 16.7, range [39.12, 96.69]

Radius of gyration: 23.51 Å; chains: 1; bounding box: 50×25×77 Å

Sequence (129 aa):
MVFILGQHAEILLVIITPLKIIQDTINFTVLIINRAKLDQEVEYFRKYTLIVLSEKRSALAISRYEEKKKNFYAESRDRLAEISKKILDYNLYCPVSTLGRSNFDVETEMHHIVEEIESLTDELGVSQG

=== Feature glossary ===
Feature key, reading from the visual/contextual features back to the raw sequence:

Rendered structure images. Six rendered views show the 3D structure from the faces of a cube — i.e. along ±x, ±y, ±z. Rendering representation is drawn randomly per protein from cartoon (secondary-structure ribbons), sticks (backbone bonds), or molecular surface; coloring is either N→C rainbow (blue at the N-terminus through red at the C-terminus) or one color per chain.

Contact-map, Ramachandran, and PAE plo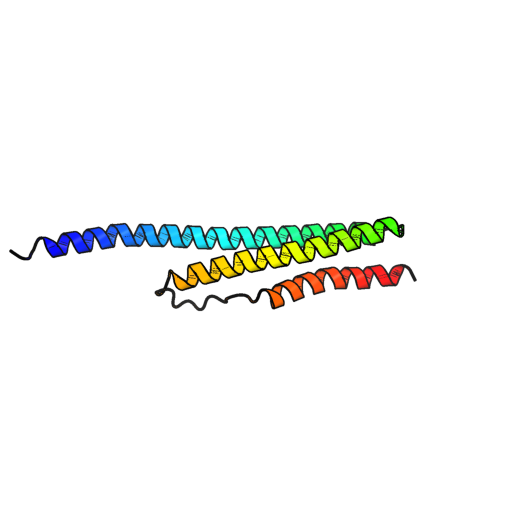ts. The contact map is a binary N×N matrix image: pixel (i, j) is dark where Cα_i and Cα_j are within 8 Å and |i−j|>4. Because the |i−j|>4 filter removes local helical contacts, off-diagonal stripes parallel to the main diagonal indicate parallel β-sheets; stripes perpendicular to it indicate antiparallel β-sheets. The Ramachandran plot scatters every residue's (φ, ψ) pair against the sterically allowed regions. The PAE heatmap renders the predicted-aligned-error matrix.

InterPro / GO / CATH / organism. Database cross-references. InterPro integrates a dozen domain/family signature databases into unified entries with residue-range hits. GO terms attach function/process/location labels with evidence codes. CATH codes position the fold in a four-level structural taxonomy. Organism is the NCBI-taxonomy species name.

Nearest PDB structures. The Foldseek neighbor list gives the closest experimentally determined structures in the PDB, ranked by structural alignment. TM-score near 1 means near-identical fold; near 0.3 means only rough topology match. This is how one finds what a novel AlphaFold prediction most resembles in the solved-structure universe.

Predicted aligned error. PAE(i, j) answers: if I align the predicted and true structures on residue i, how far off (in Å) do I expect residue j to be? A block-diagonal PAE matrix with low values on the blocks and high values off-diagonal is the signature of a multi-domain protein with confidently predicted domains but uncertain inter-domain orientation.

Solvent-accessible surface area. Accessible surface area quantifies burial. A residue with SASA near zero is packed into the hydrophobic core; one with SASA >100 Å² sits on the surface. Computed here via the Shrake–Rupley numerical algorithm with a 1.4 Å probe.

B-factor. B-factor (Debye–Waller factor) reflects atomic displacement in the crystal lattice. It is an experimental observable (units Å²), not a prediction; low values mean the atom is pinned down, high values mean it moves or is heterogeneous across the crystal.

pLDDT. For AlphaFold models, the B-factor field carries pLDDT — the model's own estimate of local accuracy on a 0–100 scale. Regions with pLDDT<50 should be treated as essentially unmodeled; they often correspond to intrinsically disordered segments.

Backbone torsions (φ/ψ). φ (phi) and ψ (psi) are the two rotatable backbone dihedrals per residue: φ is the C(i-1)–N–Cα–C torsion, ψ is the N–Cα–C–N(i+1) torsion, both in degrees on (−180°, 180°]. α-helical residues cluster near (−60°, −45°); β-strand residues near (−120°, +130°). A Ramachandran plot is simply a scatter of (φ, ψ) for every residue.

Radius of gyration, Cα contacts, bounding box. Radius of gyration (Rg) is the root-mean-square distance of Cα atoms from their centroid — a single number for overall size and compactness. A globular domain of N residues has Rg ≈ 2.2·N^0.38 Å; an extended or disordered chain has a much larger Rg. The Cα contact count is the number of residue pairs whose Cα atoms are within 8 Å and are more than four positions apart in sequence — a standard proxy for tertiary packing density. The bounding box is the smallest axis-aligned box enclosing all Cα atoms.

Secondary structure (3-state, P-SEA). Three-state secondary structure (P-SEA) collapses the eight DSSP classes into helix (a), strand (b), and coil (c). P-SEA assigns these from Cα geometry alone — distances and angles — without requiring backbone oxygens, so it works on any Cα trace.

Secondary structure (8-state, DSSP). DSSP 8-state secondary structure assigns each residue one of H (α-helix), G (3₁₀-helix), I (π-helix), E (extended β-strand), B (isolated β-bridge), T (hydrogen-bonded turn), S (bend), or '-' (coil). The assignment is computed from backbone hydrogen-bond geometry via the Kabsch–Sander algorithm.

Foldseek 3Di. A 3Di character summarizes, for each residue, the relative orientation of the Cα frame of its nearest spatial neighbor. Because it encodes fold topology rather than chemistry, 3Di alignments detect remote structural similarity that sequence alignment misses.

mmCIF coordinates. The mmCIF block holds the 3D Cartesian coordinates of each backbone atom (N, Cα, C, O) in ångströms. mmCIF is the PDB's canonical archive format — a tagged-loop text representation of the atomic model.

Sequence. Sequence gives the chain of amino acids in standard one-letter code (A=alanine, C=cysteine, …, Y=tyrosine), read N→C. It is the only feature that is directly encoded by the gene; all structural features are derived from the folded form of this sequence.